Protein AF-A0A1V3IVK2-F1 (afdb_monomer_lite)

Sequence (77 aa):
MKNKLLITDNIFSYSYFVNEMEINYGYLDSWLNMEILNALALDEWIESGQPVNWRSWKEKYQEEAIKLVENFFQDIY

Radius of gyration: 11.92 Å; chains: 1; bounding box: 27×20×30 Å

Foldseek 3Di:
DPPLCQCQVDLVSVLVVLVVCCVPCVVDPLSVVSVVLSVVVVVVCVVVVVDPDDCCSVVPRSVVSSVSVVVVVVVVD

Organism: NCBI:txid1908263

pLDDT: mean 94.96, std 8.11, range [51.09, 98.81]

Secondary structure (DSSP, 8-state):
---HHHHTSSHHHHHHHHHHHHHHHTTSHHHHHHHHHHHHHHHHHHHTT--SS-HHIIIIIHHHHHHHHHHHHHHH-

Structure (mmCIF, N/CA/C/O backbone):
data_AF-A0A1V3IVK2-F1
#
_entry.id   AF-A0A1V3IVK2-F1
#
loop_
_atom_site.group_PDB
_atom_site.id
_atom_site.type_symbol
_atom_site.label_atom_id
_atom_site.label_alt_id
_atom_site.label_comp_id
_atom_site.label_asym_id
_atom_site.label_entity_id
_atom_site.label_seq_id
_atom_site.pdbx_PDB_ins_code
_atom_site.Cartn_x
_atom_site.Cartn_y
_atom_site.Cartn_z
_atom_site.occupancy
_atom_site.B_iso_or_equiv
_atom_site.auth_seq_id
_atom_site.auth_comp_id
_atom_site.auth_asym_id
_atom_site.auth_atom_id
_atom_site.pdbx_PDB_model_num
ATOM 1 N N . MET A 1 1 ? -4.035 11.374 -16.142 1.00 51.09 1 MET A N 1
ATOM 2 C CA . MET A 1 1 ? -3.519 10.710 -14.927 1.00 51.09 1 MET A CA 1
ATOM 3 C C . MET A 1 1 ? -4.699 10.183 -14.134 1.00 51.09 1 MET A C 1
ATOM 5 O O . MET A 1 1 ? -5.560 10.986 -13.786 1.00 51.09 1 MET A O 1
ATOM 9 N N . LYS A 1 2 ? -4.788 8.865 -13.886 1.00 55.72 2 LYS A N 1
ATOM 10 C CA . LYS A 1 2 ? -5.705 8.345 -12.855 1.00 55.72 2 LYS A CA 1
ATOM 11 C C . LYS A 1 2 ? -5.422 9.148 -11.582 1.00 55.72 2 LYS A C 1
ATOM 13 O O . LYS A 1 2 ? -4.264 9.328 -11.218 1.00 55.72 2 LYS A O 1
ATOM 18 N N . ASN A 1 3 ? -6.452 9.757 -11.007 1.00 80.25 3 ASN A N 1
ATOM 19 C CA . ASN A 1 3 ? -6.277 10.713 -9.922 1.00 80.25 3 ASN A CA 1
ATOM 20 C C . ASN A 1 3 ? -5.688 9.953 -8.722 1.00 80.25 3 ASN A C 1
ATOM 22 O O . ASN A 1 3 ? -6.359 9.072 -8.197 1.00 80.25 3 ASN A O 1
ATOM 26 N N . LYS A 1 4 ? -4.438 10.236 -8.327 1.00 78.56 4 LYS A N 1
ATOM 27 C CA . LYS A 1 4 ? -3.739 9.539 -7.226 1.00 78.56 4 LYS A CA 1
ATOM 28 C C . LYS A 1 4 ? -4.580 9.467 -5.948 1.00 78.56 4 LYS A C 1
ATOM 30 O O . LYS A 1 4 ? -4.577 8.452 -5.271 1.00 78.56 4 LYS A O 1
ATOM 35 N N . LEU A 1 5 ? -5.392 10.499 -5.702 1.00 79.75 5 LEU A N 1
ATOM 36 C CA . LEU A 1 5 ? -6.334 10.558 -4.584 1.00 79.75 5 LEU A CA 1
ATOM 37 C C . LEU A 1 5 ? -7.441 9.497 -4.662 1.00 79.75 5 LEU A C 1
ATOM 39 O O . LEU A 1 5 ? -7.922 9.060 -3.629 1.00 79.75 5 LEU A O 1
ATOM 43 N N . LEU A 1 6 ? -7.845 9.074 -5.864 1.00 91.38 6 LEU A N 1
ATOM 44 C CA . LEU A 1 6 ? -8.793 7.970 -6.050 1.00 91.38 6 LEU A CA 1
ATOM 45 C C . LEU A 1 6 ? -8.119 6.610 -5.849 1.00 91.38 6 LEU A C 1
ATOM 47 O O . LEU A 1 6 ? -8.744 5.708 -5.300 1.00 91.38 6 LEU A O 1
ATOM 51 N N . ILE A 1 7 ? -6.858 6.471 -6.277 1.00 96.12 7 ILE A N 1
ATOM 52 C CA . ILE A 1 7 ? -6.066 5.246 -6.077 1.00 96.12 7 ILE A CA 1
ATOM 53 C C . ILE A 1 7 ? -5.870 4.994 -4.581 1.00 96.12 7 ILE A C 1
ATOM 55 O O . ILE A 1 7 ? -6.023 3.871 -4.120 1.00 96.12 7 ILE A O 1
ATOM 59 N N . THR A 1 8 ? -5.583 6.043 -3.810 1.00 96.75 8 THR A N 1
ATOM 60 C CA . THR A 1 8 ? -5.244 5.927 -2.388 1.00 96.75 8 THR A CA 1
ATOM 61 C C . THR A 1 8 ? -6.403 6.249 -1.444 1.00 96.75 8 THR A C 1
ATOM 63 O O . THR A 1 8 ? -6.177 6.422 -0.248 1.00 96.75 8 THR A O 1
ATOM 66 N N . ASP A 1 9 ? -7.648 6.360 -1.924 1.00 95.38 9 ASP A N 1
ATOM 67 C CA . ASP A 1 9 ? -8.789 6.764 -1.080 1.00 95.38 9 ASP A CA 1
ATOM 68 C C . ASP A 1 9 ? -9.085 5.755 0.044 1.00 95.38 9 ASP A C 1
ATOM 70 O O . ASP A 1 9 ? -9.388 6.133 1.180 1.00 95.38 9 ASP A O 1
ATOM 74 N N . ASN A 1 10 ? -8.969 4.467 -0.273 1.00 96.56 10 ASN A N 1
ATOM 75 C CA . ASN A 1 10 ? -9.225 3.357 0.634 1.00 96.56 10 ASN A CA 1
ATOM 76 C C . ASN A 1 10 ? -8.386 2.130 0.237 1.00 96.56 10 ASN A C 1
ATOM 78 O O . ASN A 1 10 ? -7.852 2.065 -0.873 1.00 96.56 10 ASN A O 1
ATOM 82 N N . ILE A 1 11 ? -8.310 1.151 1.143 1.00 97.50 11 ILE A N 1
ATOM 83 C CA . ILE A 1 11 ? -7.538 -0.082 0.945 1.00 97.50 11 ILE A CA 1
ATOM 84 C C . ILE A 1 11 ? -7.960 -0.855 -0.314 1.00 97.50 11 ILE A C 1
ATOM 86 O O . ILE A 1 11 ? -7.107 -1.400 -1.005 1.00 97.50 11 ILE A O 1
ATOM 90 N N . PHE A 1 12 ? -9.249 -0.858 -0.669 1.00 97.12 12 PHE A N 1
ATOM 91 C CA . PHE A 1 12 ? -9.744 -1.588 -1.840 1.00 97.12 12 PHE A CA 1
ATOM 92 C C . PHE A 1 12 ? -9.265 -0.953 -3.145 1.00 97.12 12 PHE A C 1
ATOM 94 O O . PHE A 1 12 ? -8.774 -1.656 -4.025 1.00 97.12 12 PHE A O 1
ATOM 101 N N . SER A 1 13 ? -9.370 0.375 -3.259 1.00 97.06 13 SER A N 1
ATOM 102 C CA . SER A 1 13 ? -8.867 1.116 -4.420 1.00 97.06 13 SER A CA 1
ATOM 103 C C . SER A 1 13 ? -7.365 0.916 -4.606 1.00 97.06 13 SER A C 1
ATOM 105 O O . SER A 1 13 ? -6.908 0.724 -5.734 1.00 97.06 13 SER A O 1
ATOM 107 N N . TYR A 1 14 ? -6.612 0.936 -3.503 1.00 97.94 14 TYR A N 1
ATOM 108 C CA . TYR A 1 14 ? -5.167 0.760 -3.536 1.00 97.94 14 TYR A CA 1
ATOM 109 C C . TYR A 1 14 ? -4.794 -0.663 -3.949 1.00 97.94 14 TYR A C 1
ATOM 111 O O . TYR A 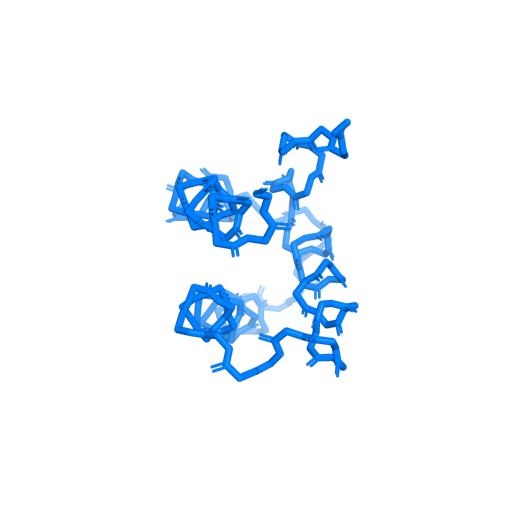1 14 ? -4.058 -0.842 -4.913 1.00 97.94 14 TYR A O 1
ATOM 119 N N . SER A 1 15 ? -5.379 -1.666 -3.292 1.00 98.25 15 SER A N 1
ATOM 120 C CA . SER A 1 15 ? -5.130 -3.081 -3.576 1.00 98.25 15 SER A CA 1
ATOM 121 C C . SER A 1 15 ? -5.470 -3.455 -5.020 1.00 98.25 15 SER A C 1
ATOM 123 O O . SER A 1 15 ? -4.673 -4.091 -5.707 1.00 98.25 15 SER A O 1
ATOM 125 N N . TYR A 1 16 ? -6.609 -2.966 -5.528 1.00 97.69 16 TYR A N 1
ATOM 126 C CA . TYR A 1 16 ? -6.990 -3.141 -6.929 1.00 97.69 16 TYR A CA 1
ATOM 127 C C . TYR A 1 16 ? -5.949 -2.539 -7.877 1.00 97.69 16 TYR A C 1
ATOM 129 O O . TYR A 1 16 ? -5.540 -3.175 -8.844 1.00 97.69 16 TYR A O 1
ATOM 137 N N . PHE A 1 17 ? -5.491 -1.317 -7.598 1.00 97.44 17 PHE A N 1
ATOM 138 C CA . PHE A 1 17 ? -4.484 -0.669 -8.429 1.00 97.44 17 PHE A CA 1
ATOM 139 C C . PHE A 1 17 ? -3.154 -1.429 -8.431 1.00 97.44 17 PHE A C 1
ATOM 141 O O . PHE A 1 17 ? -2.587 -1.629 -9.503 1.00 97.44 17 PHE A O 1
ATOM 148 N N . VAL A 1 18 ? -2.670 -1.864 -7.265 1.00 98.00 18 VAL A N 1
ATOM 149 C CA . VAL A 1 18 ? -1.406 -2.605 -7.158 1.00 98.00 18 VAL A CA 1
ATOM 150 C C . VAL A 1 18 ? -1.471 -3.917 -7.944 1.00 98.00 18 VAL A C 1
ATOM 152 O O . VAL A 1 18 ? -0.561 -4.187 -8.732 1.00 98.00 18 VAL A O 1
ATOM 15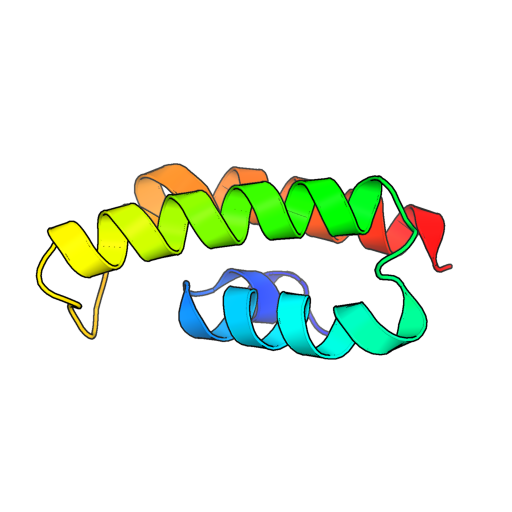5 N N . ASN A 1 19 ? -2.573 -4.664 -7.829 1.00 98.12 19 ASN A N 1
ATOM 156 C CA . ASN A 1 19 ? -2.773 -5.906 -8.576 1.00 98.12 19 ASN A CA 1
ATOM 157 C C . ASN A 1 19 ? -2.840 -5.682 -10.099 1.00 98.12 19 ASN A C 1
ATOM 159 O O . ASN A 1 19 ? -2.199 -6.402 -10.858 1.00 98.12 19 ASN A O 1
ATOM 163 N N . GLU A 1 20 ? -3.538 -4.644 -10.567 1.00 97.25 20 GLU A N 1
ATOM 164 C CA . GLU A 1 20 ? -3.599 -4.320 -12.002 1.00 97.25 20 GLU A CA 1
ATOM 165 C C . GLU A 1 20 ? -2.221 -3.970 -12.592 1.00 97.25 20 GLU A C 1
ATOM 167 O O . GLU A 1 20 ? -1.960 -4.217 -13.773 1.00 97.25 20 GLU A O 1
ATOM 172 N N . MET A 1 21 ? -1.333 -3.363 -11.797 1.00 96.88 21 MET A N 1
ATOM 173 C CA . MET A 1 21 ? 0.007 -2.981 -12.255 1.00 96.88 21 MET A CA 1
ATOM 174 C C . MET A 1 21 ? 0.997 -4.152 -12.265 1.00 96.88 21 MET A C 1
ATOM 176 O O . MET A 1 21 ? 1.974 -4.089 -13.010 1.00 96.88 21 MET A O 1
ATOM 180 N N . GLU A 1 22 ? 0.736 -5.224 -11.514 1.00 97.44 22 GLU A N 1
ATOM 181 C CA . GLU A 1 22 ? 1.641 -6.369 -11.343 1.00 97.44 22 GLU A CA 1
ATOM 182 C C . GLU A 1 22 ? 2.095 -6.974 -12.677 1.00 97.44 22 GLU A C 1
ATOM 184 O O . GLU A 1 22 ? 3.288 -7.165 -12.907 1.00 97.44 22 GLU A O 1
ATOM 189 N N . ILE A 1 23 ? 1.158 -7.213 -13.600 1.00 96.69 23 ILE A N 1
ATOM 190 C CA . ILE A 1 23 ? 1.444 -7.897 -14.872 1.00 96.69 23 ILE A CA 1
ATOM 191 C C . ILE A 1 23 ? 2.486 -7.141 -15.703 1.00 96.69 23 ILE A C 1
ATOM 193 O O . ILE A 1 23 ? 3.352 -7.753 -16.327 1.00 96.69 23 ILE A O 1
ATOM 197 N N . ASN A 1 24 ? 2.388 -5.812 -15.735 1.00 97.19 24 ASN A N 1
ATOM 198 C CA . ASN A 1 24 ? 3.216 -4.984 -16.610 1.00 97.19 24 ASN A CA 1
ATOM 199 C C . ASN A 1 24 ? 4.426 -4.388 -15.894 1.00 97.19 24 ASN A C 1
ATOM 201 O O . ASN A 1 24 ? 5.400 -4.045 -16.5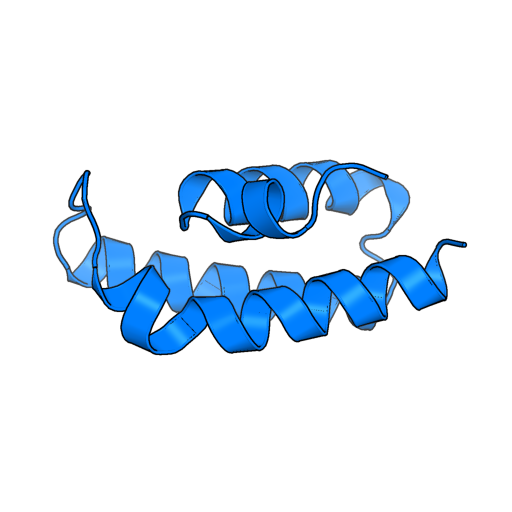55 1.00 97.19 24 ASN A O 1
ATOM 205 N N . TYR A 1 25 ? 4.361 -4.243 -14.571 1.00 97.81 25 TYR A N 1
ATOM 206 C CA . TYR A 1 25 ? 5.320 -3.461 -13.798 1.00 97.81 25 TYR A CA 1
ATOM 207 C C . TYR A 1 25 ? 5.803 -4.163 -12.528 1.00 97.81 25 TYR A C 1
ATOM 209 O O . TYR A 1 25 ? 6.545 -3.563 -11.757 1.00 97.81 25 TYR A O 1
ATOM 217 N N . GLY A 1 26 ? 5.454 -5.437 -12.327 1.00 95.81 26 GLY A N 1
ATOM 218 C CA . GLY A 1 26 ? 5.838 -6.226 -11.152 1.00 95.81 26 GLY A CA 1
ATOM 219 C C . GLY A 1 26 ? 7.347 -6.373 -10.932 1.00 95.81 26 GLY A C 1
ATOM 220 O O . GLY A 1 26 ? 7.793 -6.765 -9.860 1.00 95.81 26 GLY A O 1
ATOM 221 N N . TYR A 1 27 ? 8.149 -6.044 -11.946 1.00 96.25 27 TYR A N 1
ATOM 222 C CA . TYR A 1 27 ? 9.608 -6.042 -11.876 1.00 96.25 27 TYR A CA 1
ATOM 223 C C . TYR A 1 27 ? 10.207 -4.721 -11.358 1.00 96.25 27 TYR A C 1
ATOM 225 O O . TYR A 1 27 ? 11.420 -4.657 -11.169 1.00 96.25 27 TYR A O 1
ATOM 233 N N . LEU A 1 28 ? 9.407 -3.661 -11.188 1.00 98.00 28 LEU A N 1
ATOM 234 C CA . LEU A 1 28 ? 9.883 -2.364 -10.704 1.00 98.00 28 LEU A CA 1
ATOM 235 C C . LEU A 1 28 ? 9.956 -2.339 -9.176 1.00 98.00 28 LEU A C 1
ATOM 237 O O . LEU A 1 28 ? 9.003 -2.721 -8.496 1.00 98.00 28 LEU A O 1
ATOM 241 N N . ASP A 1 29 ? 11.036 -1.771 -8.638 1.00 98.12 29 ASP A N 1
ATOM 242 C CA . ASP A 1 29 ? 11.182 -1.543 -7.195 1.00 98.12 29 ASP A CA 1
ATOM 243 C C . ASP A 1 29 ? 10.064 -0.639 -6.650 1.00 98.12 29 ASP A C 1
ATOM 245 O O . ASP A 1 29 ? 9.560 -0.847 -5.546 1.00 98.12 29 ASP A O 1
ATOM 249 N N . SER A 1 30 ? 9.624 0.357 -7.426 1.00 97.94 30 SER A N 1
ATOM 250 C CA . SER A 1 30 ? 8.503 1.221 -7.042 1.00 97.94 30 SER A CA 1
ATOM 251 C C . SER A 1 30 ? 7.175 0.471 -6.945 1.00 97.94 30 SER A C 1
ATOM 253 O O . SER A 1 30 ? 6.397 0.751 -6.031 1.00 97.94 30 SER A O 1
ATOM 255 N N . TRP A 1 31 ? 6.930 -0.518 -7.812 1.00 98.38 31 TRP A N 1
ATOM 256 C CA . TRP A 1 31 ? 5.782 -1.412 -7.667 1.00 98.38 31 TRP A CA 1
ATOM 257 C C . TRP A 1 31 ? 5.932 -2.317 -6.443 1.00 98.38 31 TRP A C 1
ATOM 259 O O . TRP A 1 31 ? 4.998 -2.413 -5.649 1.00 98.38 31 TRP A O 1
ATOM 269 N N . LEU A 1 32 ? 7.112 -2.910 -6.237 1.00 98.50 32 LEU A N 1
ATOM 270 C CA . LEU A 1 32 ? 7.369 -3.784 -5.091 1.00 98.50 32 LEU A CA 1
ATOM 271 C C . LEU A 1 32 ? 7.108 -3.067 -3.759 1.00 98.50 32 LEU A C 1
ATOM 273 O O . LEU A 1 32 ? 6.490 -3.634 -2.862 1.00 98.50 32 LEU A O 1
ATOM 277 N N . ASN A 1 33 ? 7.518 -1.804 -3.636 1.00 98.62 33 ASN A N 1
ATOM 278 C CA . ASN A 1 33 ? 7.243 -1.007 -2.440 1.00 98.62 33 ASN A CA 1
ATOM 279 C C . ASN A 1 33 ? 5.738 -0.787 -2.214 1.00 98.62 33 ASN A C 1
ATOM 281 O O . ASN A 1 33 ? 5.279 -0.846 -1.071 1.00 98.62 33 ASN A O 1
ATOM 285 N N . MET A 1 34 ? 4.959 -0.569 -3.282 1.00 98.56 34 MET A N 1
ATOM 286 C CA . MET A 1 34 ? 3.498 -0.500 -3.169 1.00 98.56 34 MET A CA 1
ATOM 287 C C . MET A 1 34 ? 2.899 -1.834 -2.716 1.00 98.56 34 MET A C 1
ATOM 289 O O . MET A 1 34 ? 2.011 -1.838 -1.866 1.00 98.56 34 MET A O 1
ATOM 293 N N . GLU A 1 35 ? 3.393 -2.959 -3.238 1.00 98.69 35 GLU A N 1
ATOM 294 C CA . GLU A 1 35 ? 2.901 -4.288 -2.864 1.00 98.69 35 GLU A CA 1
ATOM 295 C C . GLU A 1 35 ? 3.239 -4.655 -1.415 1.00 98.69 35 GLU A C 1
ATOM 297 O O . GLU A 1 35 ? 2.403 -5.212 -0.707 1.00 98.69 35 GLU A O 1
ATOM 302 N N . ILE A 1 36 ? 4.407 -4.251 -0.912 1.00 98.81 36 ILE A N 1
ATOM 303 C CA . ILE A 1 36 ? 4.745 -4.399 0.510 1.00 98.81 36 ILE A CA 1
ATOM 304 C C . ILE A 1 36 ? 3.752 -3.621 1.386 1.00 98.81 36 ILE A C 1
ATOM 306 O O . ILE A 1 36 ? 3.226 -4.173 2.355 1.00 98.81 36 ILE A O 1
ATOM 310 N N . LEU A 1 37 ? 3.462 -2.356 1.053 1.00 98.75 37 LEU A N 1
ATOM 311 C CA . LEU A 1 37 ? 2.485 -1.561 1.804 1.00 98.75 37 LEU A CA 1
ATOM 312 C C . LEU A 1 37 ? 1.079 -2.179 1.726 1.00 98.75 37 LEU A C 1
ATOM 314 O O . LEU A 1 37 ? 0.378 -2.236 2.736 1.00 98.75 37 LEU A O 1
ATOM 318 N N . ASN A 1 38 ? 0.680 -2.650 0.540 1.00 98.69 38 ASN A N 1
ATOM 319 C CA . ASN A 1 38 ? -0.598 -3.320 0.299 1.00 98.69 38 ASN A CA 1
ATOM 320 C C . ASN A 1 38 ? -0.745 -4.566 1.184 1.00 98.69 38 ASN A C 1
ATOM 322 O O . ASN A 1 38 ? -1.748 -4.699 1.882 1.00 98.69 38 ASN A O 1
ATOM 326 N N . ALA A 1 39 ? 0.272 -5.430 1.221 1.00 98.75 39 ALA A N 1
ATOM 327 C CA . ALA A 1 39 ? 0.274 -6.639 2.037 1.00 98.75 39 ALA A CA 1
ATOM 328 C C . ALA A 1 39 ? 0.153 -6.332 3.540 1.00 98.75 39 ALA A C 1
ATOM 330 O O . ALA A 1 39 ? -0.673 -6.939 4.218 1.00 98.75 39 ALA A O 1
ATOM 331 N N . LEU A 1 40 ? 0.910 -5.351 4.051 1.00 98.50 40 LEU A N 1
ATOM 332 C CA . LEU A 1 40 ? 0.834 -4.928 5.458 1.00 98.50 40 LEU A CA 1
ATOM 333 C C . LEU A 1 40 ? -0.554 -4.384 5.823 1.00 98.50 40 LEU A C 1
ATOM 335 O O . LEU A 1 40 ? -1.120 -4.741 6.855 1.00 98.50 40 LEU A O 1
ATOM 339 N N . ALA A 1 41 ? -1.118 -3.532 4.964 1.00 98.44 41 ALA A N 1
ATOM 340 C CA . ALA A 1 41 ? -2.437 -2.959 5.189 1.00 98.44 41 ALA A C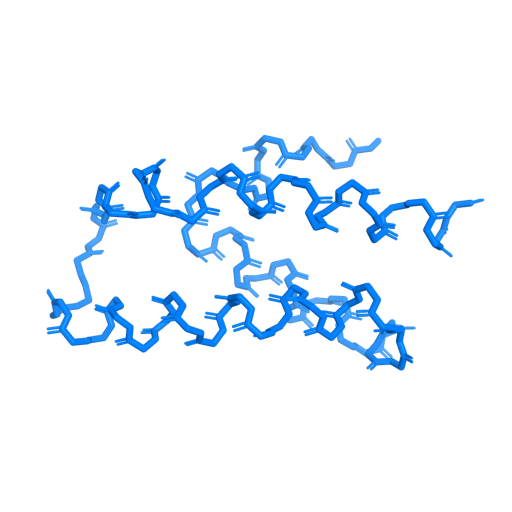A 1
ATOM 341 C C . ALA A 1 41 ? -3.543 -4.026 5.137 1.00 98.44 41 ALA A C 1
ATOM 343 O O . ALA A 1 41 ? -4.474 -3.977 5.940 1.00 98.44 41 ALA A O 1
ATOM 344 N N . LEU A 1 42 ? -3.456 -4.986 4.209 1.00 98.50 42 LEU A N 1
ATOM 345 C CA . LEU A 1 42 ? -4.419 -6.084 4.091 1.00 98.50 42 LEU A CA 1
ATOM 346 C C . LEU A 1 42 ? -4.377 -7.011 5.302 1.00 98.50 42 LEU A C 1
ATOM 348 O O . LEU A 1 42 ? -5.440 -7.405 5.779 1.00 98.50 42 LEU A O 1
ATOM 352 N N . ASP A 1 43 ? -3.187 -7.316 5.815 1.00 98.56 43 ASP A N 1
ATOM 353 C CA . ASP A 1 43 ? -3.017 -8.139 7.011 1.00 98.56 43 ASP A CA 1
ATOM 354 C C . ASP A 1 43 ? -3.700 -7.487 8.226 1.00 98.56 43 ASP A C 1
ATOM 356 O O . ASP A 1 43 ? -4.611 -8.071 8.815 1.00 98.56 43 ASP A O 1
ATOM 360 N N . GLU A 1 44 ? -3.405 -6.211 8.513 1.00 98.50 44 GLU A N 1
ATOM 361 C CA . GLU A 1 44 ? -4.054 -5.491 9.621 1.00 98.50 44 GLU A CA 1
ATOM 362 C C . GLU A 1 44 ? -5.571 -5.325 9.399 1.00 98.50 44 GLU A C 1
ATOM 364 O O . GLU A 1 44 ? -6.367 -5.374 10.344 1.00 98.50 44 GLU A O 1
ATOM 369 N N . TRP A 1 45 ? -6.013 -5.133 8.154 1.00 98.44 45 TRP A N 1
ATOM 370 C CA . TRP A 1 45 ? -7.438 -5.058 7.829 1.00 98.44 45 TRP A CA 1
ATOM 371 C C . TRP A 1 45 ? -8.157 -6.386 8.106 1.00 98.44 45 TRP A C 1
ATOM 373 O O . TRP A 1 45 ? -9.270 -6.378 8.646 1.00 98.44 45 TRP A O 1
ATOM 383 N N . ILE A 1 46 ? -7.518 -7.522 7.801 1.00 98.38 46 ILE A N 1
ATOM 384 C CA . ILE A 1 46 ? -8.017 -8.862 8.130 1.00 98.38 46 ILE A CA 1
ATOM 385 C C . ILE A 1 46 ? -8.067 -9.052 9.650 1.00 98.38 46 ILE A C 1
ATOM 387 O O . ILE A 1 46 ? -9.111 -9.459 10.166 1.00 98.38 46 ILE A O 1
ATOM 391 N N . GLU A 1 47 ? -7.003 -8.692 10.373 1.00 98.12 47 GLU A N 1
ATOM 392 C CA . GLU A 1 47 ? -6.957 -8.74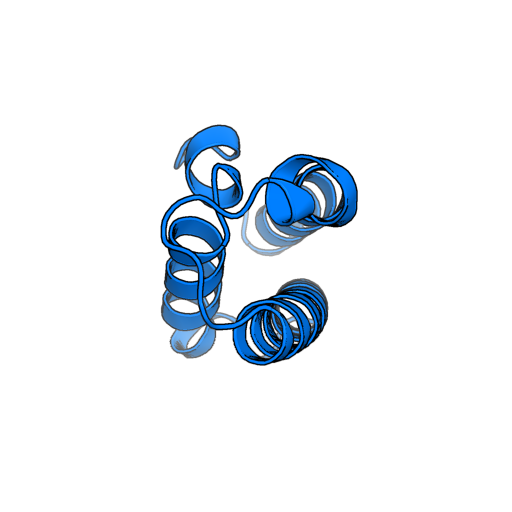6 11.843 1.00 98.12 47 GLU A CA 1
ATOM 393 C C . GLU A 1 47 ? -8.026 -7.857 12.499 1.00 98.12 47 GLU A C 1
ATOM 395 O O . GLU A 1 47 ? -8.590 -8.201 13.539 1.00 98.12 47 GLU A O 1
ATOM 400 N N . SER A 1 48 ? -8.377 -6.744 11.852 1.00 97.38 48 SER A N 1
ATOM 401 C CA . SER A 1 48 ? -9.436 -5.823 12.281 1.00 97.38 48 SER A CA 1
ATOM 402 C C . SER A 1 48 ? -10.859 -6.347 12.023 1.00 97.38 48 SER A C 1
ATOM 404 O O . SER A 1 48 ? -11.830 -5.636 12.293 1.00 97.38 48 SER A O 1
ATOM 406 N N . GLY A 1 49 ? -11.017 -7.560 11.480 1.00 98.06 49 GLY A N 1
ATOM 407 C CA . GLY A 1 49 ? -12.318 -8.149 11.155 1.00 98.06 49 GLY A CA 1
ATOM 408 C C . GLY A 1 49 ? -12.912 -7.656 9.834 1.00 98.06 49 GLY A C 1
ATOM 409 O O . GLY A 1 49 ? -14.132 -7.668 9.67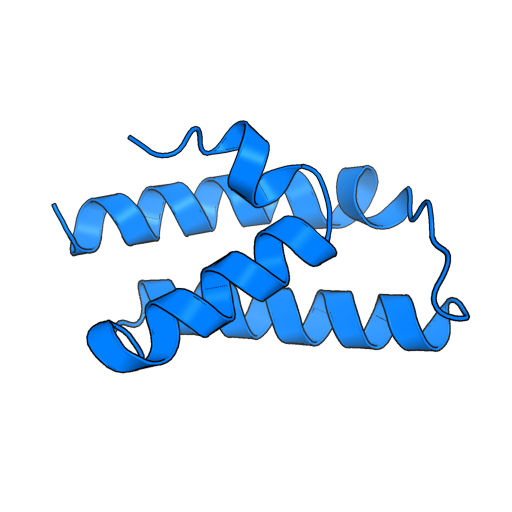5 1.00 98.06 49 GLY A O 1
ATOM 410 N N . GLN A 1 50 ? -12.067 -7.215 8.898 1.00 96.56 50 GLN A N 1
ATOM 411 C CA . GLN A 1 50 ? -12.451 -6.805 7.542 1.00 96.56 50 GLN A CA 1
ATOM 412 C C . GLN A 1 50 ? -13.546 -5.719 7.488 1.00 96.56 50 GLN A C 1
ATOM 414 O O . GLN A 1 50 ? -14.551 -5.861 6.780 1.00 96.56 50 GLN A O 1
ATOM 419 N N . PRO A 1 51 ? -13.409 -4.608 8.236 1.00 97.00 51 PRO A N 1
ATOM 420 C CA . PRO A 1 51 ? -14.433 -3.575 8.264 1.00 97.00 51 PRO A CA 1
ATOM 421 C C . PRO A 1 51 ? -14.598 -2.915 6.889 1.00 97.00 51 PRO A C 1
ATOM 423 O O . PRO A 1 51 ? -13.624 -2.531 6.244 1.00 97.00 51 PRO A O 1
ATOM 426 N N . VAL A 1 52 ? -15.851 -2.699 6.478 1.00 92.19 52 VAL A N 1
ATOM 427 C CA . VAL A 1 52 ? -16.189 -1.999 5.222 1.00 92.19 52 VAL A CA 1
ATOM 428 C C . VAL A 1 52 ? -15.675 -0.555 5.228 1.00 92.19 52 VAL A C 1
ATOM 430 O O . VAL A 1 52 ? -15.208 -0.050 4.213 1.00 92.19 52 VAL A O 1
ATOM 433 N N . ASN A 1 53 ? -15.751 0.116 6.381 1.00 92.44 53 ASN A N 1
ATOM 434 C CA . ASN A 1 53 ? -15.206 1.456 6.579 1.00 92.44 53 ASN A CA 1
ATOM 435 C C . ASN A 1 53 ? -14.015 1.387 7.536 1.00 92.44 53 ASN A C 1
ATOM 437 O O . ASN A 1 53 ? -14.177 1.461 8.757 1.00 92.44 53 ASN A O 1
ATOM 441 N N . TRP A 1 54 ? -12.824 1.223 6.969 1.00 96.44 54 TRP A N 1
ATOM 442 C CA . TRP A 1 54 ? -11.594 1.089 7.735 1.00 96.44 54 TRP A CA 1
ATOM 443 C C . TRP A 1 54 ? -10.861 2.427 7.853 1.00 96.44 54 TRP A C 1
ATOM 445 O O . TRP A 1 54 ? -10.100 2.828 6.975 1.00 96.44 54 TRP A O 1
ATOM 455 N N . ARG A 1 55 ? -11.102 3.144 8.957 1.00 95.62 55 ARG A N 1
ATOM 456 C CA . ARG A 1 55 ? -10.492 4.465 9.206 1.00 95.62 55 ARG A CA 1
ATOM 457 C C . ARG A 1 55 ? -8.970 4.411 9.319 1.00 95.62 55 ARG A C 1
ATOM 459 O O . ARG A 1 55 ? -8.308 5.356 8.895 1.00 95.62 55 ARG A O 1
ATOM 466 N N . SER A 1 56 ? -8.428 3.294 9.806 1.00 96.50 56 SER A N 1
ATOM 467 C CA . SER A 1 56 ? -6.987 3.086 9.963 1.00 96.50 56 SER A CA 1
ATOM 468 C C . SER A 1 56 ? -6.225 3.216 8.645 1.00 96.50 56 SER A C 1
ATOM 470 O O . SER A 1 56 ? -5.086 3.665 8.670 1.00 96.50 56 SER A O 1
ATOM 472 N N . TRP A 1 57 ? -6.857 2.949 7.492 1.00 97.62 57 TRP A N 1
ATOM 473 C CA . TRP A 1 57 ? -6.272 3.268 6.187 1.00 97.62 57 TRP A CA 1
ATOM 474 C C . TRP A 1 57 ? -5.855 4.741 6.090 1.00 97.62 57 TRP A C 1
ATOM 476 O O . TRP A 1 57 ? -4.699 5.045 5.806 1.00 97.62 57 TRP A O 1
ATOM 486 N N . LYS A 1 58 ? -6.789 5.662 6.365 1.00 96.06 58 LYS A N 1
ATOM 487 C CA . LYS A 1 58 ? -6.545 7.109 6.257 1.00 96.06 58 LYS A CA 1
ATOM 488 C C . LYS A 1 58 ? -5.543 7.601 7.295 1.00 96.06 58 LYS A C 1
ATOM 490 O O . LYS A 1 58 ? -4.773 8.507 7.011 1.00 96.06 58 LYS A O 1
ATOM 495 N N . GLU A 1 59 ? -5.560 7.004 8.481 1.00 96.38 59 GLU A N 1
ATOM 496 C CA . GLU A 1 59 ? -4.725 7.428 9.608 1.00 96.38 59 GLU A CA 1
ATOM 497 C C . GLU A 1 59 ? -3.290 6.889 9.541 1.00 96.38 59 GLU A C 1
ATOM 499 O O . GLU A 1 59 ? -2.378 7.561 10.013 1.00 96.38 59 GLU A O 1
ATOM 504 N N . LYS A 1 60 ? -3.080 5.693 8.976 1.00 97.69 60 LYS A N 1
ATOM 505 C CA . LYS A 1 60 ? -1.784 4.995 9.025 1.00 97.69 60 LYS A CA 1
ATOM 506 C C . LYS A 1 60 ? -1.121 4.790 7.665 1.00 97.69 60 LYS A C 1
ATOM 508 O O . LYS A 1 60 ? 0.101 4.798 7.593 1.00 97.69 60 LYS A O 1
ATOM 513 N N . TYR A 1 61 ? -1.902 4.589 6.604 1.00 98.25 61 TYR A N 1
ATOM 514 C CA . TYR A 1 61 ? -1.393 4.057 5.333 1.00 98.25 61 TYR A CA 1
ATOM 515 C C . TYR A 1 61 ? -1.497 5.045 4.167 1.00 98.25 61 TYR A C 1
ATOM 517 O O . TYR A 1 61 ? -0.634 5.057 3.293 1.00 98.25 61 TYR A O 1
ATOM 525 N N . GLN A 1 62 ? -2.527 5.896 4.143 1.00 97.56 62 GLN A N 1
ATOM 526 C CA . GLN A 1 62 ? -2.853 6.721 2.977 1.00 97.56 62 GLN A CA 1
ATOM 527 C C . GLN A 1 62 ? -1.737 7.696 2.579 1.00 97.56 62 GLN A C 1
ATOM 529 O O . GLN A 1 62 ? -1.495 7.879 1.387 1.00 97.56 62 GLN A O 1
ATOM 534 N N . GLU A 1 63 ? -1.065 8.332 3.540 1.00 97.56 63 GLU A N 1
ATOM 535 C CA . GLU A 1 63 ? 0.008 9.284 3.226 1.00 97.56 63 GLU A CA 1
ATOM 536 C C . GLU A 1 63 ? 1.185 8.592 2.525 1.00 97.56 63 GLU A C 1
ATOM 538 O O . GLU A 1 63 ? 1.693 9.092 1.520 1.00 97.56 63 GLU A O 1
ATOM 543 N N . GLU A 1 64 ? 1.580 7.416 3.013 1.00 98.25 64 GLU A N 1
ATOM 544 C CA . GLU A 1 64 ? 2.655 6.630 2.411 1.00 98.25 64 GLU A CA 1
ATOM 545 C C . GLU A 1 64 ? 2.235 6.072 1.049 1.00 98.25 64 GLU A C 1
ATOM 547 O O . GLU A 1 64 ? 2.965 6.202 0.069 1.00 98.25 64 GLU A O 1
ATOM 552 N N . ALA A 1 65 ? 1.004 5.566 0.943 1.00 98.25 65 ALA A N 1
ATOM 553 C CA . ALA A 1 65 ? 0.431 5.103 -0.316 1.00 98.25 65 ALA A CA 1
ATOM 554 C C . ALA A 1 65 ? 0.479 6.187 -1.409 1.00 98.25 65 ALA A C 1
ATOM 556 O O . ALA A 1 65 ? 0.765 5.880 -2.566 1.00 98.25 65 ALA A O 1
ATOM 557 N N . ILE A 1 66 ? 0.234 7.458 -1.056 1.00 97.56 66 ILE A N 1
ATOM 558 C CA . ILE A 1 66 ? 0.332 8.591 -1.992 1.00 97.56 66 ILE A CA 1
ATOM 559 C C . ILE A 1 66 ? 1.763 8.750 -2.507 1.00 97.56 66 ILE A C 1
ATOM 561 O O . ILE A 1 66 ? 1.949 8.847 -3.720 1.00 97.56 66 ILE A O 1
ATOM 565 N N . LYS A 1 67 ? 2.759 8.742 -1.615 1.00 97.62 67 LYS A N 1
ATOM 566 C CA . LYS A 1 67 ? 4.176 8.884 -1.988 1.00 97.62 67 LYS A CA 1
ATOM 567 C C . LYS A 1 67 ? 4.631 7.737 -2.887 1.00 97.62 67 LYS A C 1
ATOM 569 O O . LYS A 1 67 ? 5.284 7.967 -3.900 1.00 97.62 67 LYS A O 1
ATOM 574 N N . LEU A 1 68 ? 4.236 6.507 -2.564 1.00 97.88 68 LEU A N 1
ATOM 575 C CA . LEU A 1 68 ? 4.602 5.336 -3.359 1.00 97.88 68 LEU A CA 1
ATOM 576 C C . LEU A 1 68 ? 3.973 5.361 -4.757 1.00 97.88 68 LEU A C 1
ATOM 578 O O . LEU A 1 68 ? 4.658 5.072 -5.733 1.00 97.88 68 LEU A O 1
ATOM 582 N N . VAL A 1 69 ? 2.707 5.773 -4.878 1.00 97.00 69 VAL A N 1
ATOM 583 C CA . VAL A 1 69 ? 2.044 5.939 -6.185 1.00 97.00 69 VAL A CA 1
ATOM 584 C C . VAL A 1 69 ? 2.702 7.047 -7.010 1.00 97.00 69 VAL A C 1
ATOM 586 O O . VAL A 1 69 ? 2.816 6.921 -8.228 1.00 97.00 69 VAL A O 1
ATOM 589 N N . GLU A 1 70 ? 3.151 8.132 -6.376 1.00 95.69 70 GLU A N 1
ATOM 590 C CA . GLU A 1 70 ? 3.912 9.187 -7.054 1.00 95.69 70 GLU A CA 1
ATOM 591 C C . GLU A 1 70 ? 5.253 8.678 -7.583 1.00 95.69 70 GLU A C 1
ATOM 593 O O . GLU A 1 70 ? 5.557 8.909 -8.752 1.00 95.69 70 GLU A O 1
ATOM 598 N N . ASN A 1 71 ? 6.010 7.948 -6.761 1.00 96.00 71 ASN A N 1
ATOM 599 C CA . ASN A 1 71 ? 7.282 7.345 -7.163 1.00 96.00 71 ASN A CA 1
ATOM 600 C C . ASN A 1 71 ? 7.083 6.340 -8.303 1.00 96.00 71 ASN A C 1
ATOM 602 O O . ASN A 1 71 ? 7.790 6.387 -9.301 1.00 96.00 71 ASN A O 1
ATOM 606 N N . PHE A 1 72 ? 6.065 5.484 -8.202 1.00 96.50 72 PHE A N 1
ATOM 607 C CA . PHE A 1 72 ? 5.713 4.548 -9.264 1.00 96.50 72 PHE A CA 1
ATOM 608 C C . PHE A 1 72 ? 5.412 5.257 -10.585 1.00 96.50 72 PHE A C 1
ATOM 610 O O . PHE A 1 72 ? 5.901 4.845 -11.634 1.00 96.50 72 PHE A O 1
ATOM 617 N N . PHE A 1 73 ? 4.652 6.356 -10.553 1.00 94.75 73 PHE A N 1
ATOM 618 C CA . PHE A 1 73 ? 4.403 7.128 -11.765 1.00 94.75 73 PHE A CA 1
ATOM 619 C C . PHE A 1 73 ? 5.670 7.774 -12.334 1.00 94.75 73 PHE A C 1
ATOM 621 O O . PHE A 1 73 ? 5.763 7.881 -13.549 1.00 94.75 73 PHE A O 1
ATOM 628 N N . GLN A 1 74 ? 6.651 8.162 -11.519 1.00 94.31 74 GLN A N 1
ATOM 629 C CA . GLN A 1 74 ? 7.928 8.667 -12.040 1.00 94.31 74 GLN A CA 1
ATOM 630 C C . GLN A 1 74 ? 8.734 7.601 -12.796 1.00 94.31 74 GLN A C 1
ATOM 632 O O . GLN A 1 74 ? 9.469 7.958 -13.708 1.00 94.31 74 GLN A O 1
ATOM 637 N N . ASP A 1 75 ? 8.578 6.319 -12.459 1.00 93.06 75 ASP A N 1
ATOM 638 C CA . ASP A 1 75 ? 9.305 5.230 -13.124 1.00 93.06 75 ASP A CA 1
ATOM 639 C C . ASP A 1 75 ? 8.661 4.779 -14.444 1.00 93.06 75 ASP A C 1
ATOM 641 O O . ASP A 1 75 ? 9.337 4.195 -15.294 1.00 93.06 75 ASP A O 1
ATOM 645 N N . ILE A 1 76 ? 7.355 5.012 -14.622 1.00 90.81 76 ILE A N 1
ATOM 646 C CA . ILE A 1 76 ? 6.602 4.543 -15.801 1.00 90.81 76 ILE A CA 1
ATOM 647 C C . ILE A 1 76 ? 6.233 5.649 -16.803 1.00 90.81 76 ILE A C 1
ATOM 649 O O . ILE A 1 76 ? 5.587 5.352 -17.813 1.00 90.81 76 ILE A O 1
ATOM 653 N N . TYR A 1 77 ? 6.615 6.900 -16.531 1.00 75.88 77 TYR A N 1
ATOM 654 C CA . TYR A 1 77 ? 6.442 8.060 -17.416 1.00 75.88 77 TYR A CA 1
ATOM 655 C C . TYR A 1 77 ? 7.790 8.615 -17.872 1.00 75.88 77 TYR A C 1
ATOM 657 O O . TYR A 1 77 ? 7.883 8.953 -19.075 1.00 75.88 77 TYR A O 1
#